Protein AF-A0A6P0XC65-F1 (afdb_monomer_lite)

Foldseek 3Di:
DAAFDDDDDDPLLVVQQVVDDPVDGDFLVNDDPVNQQVLQVVQCVRLVQAALPPRHGHDPVFKHKAFLQACVVCVVCRSPSVRIHIHGHPDDDPPDDDDDRRVCPNPDDPVPDLGSNDNCSVVVDDQDPVGDD

Secondary structure (DSSP, 8-state):
-------PPPHHHHHHHHT--SS----TTT--HHHHHHHHHHHHHHHTSB-TTT--B--TTTEEEEESS-TTT-GGGTT-GGGEEEEE-SS--TTSPP-HHHHHTT---TTT---TTSTTGGGG----TTS--

Sequence (133 aa):
MKYIKKSDEPEDLAKFKASANEDWQPTYNDLRSKEKTNIHQKLLEEQGYICCYCGMEIDKENSHIEHLKPRSIFSEEQLNYNNLLASCQREREKKEPPHCGVKKADWYDEKLMVSPLEPNCGDFFRYTGSGEI

Radius of gyration: 15.6 Å; chains: 1; bounding box: 42×28×42 Å

Structure (mmCIF, N/CA/C/O backbone):
data_AF-A0A6P0XC65-F1
#
_entry.id   AF-A0A6P0XC65-F1
#
loop_
_atom_site.group_PDB
_atom_site.id
_atom_site.type_symbol
_atom_site.label_atom_id
_atom_site.label_alt_id
_atom_site.label_comp_id
_atom_site.label_asym_id
_atom_site.label_entity_id
_atom_site.label_seq_id
_atom_site.pdbx_PDB_ins_code
_atom_site.Cartn_x
_atom_site.Cartn_y
_atom_site.Cartn_z
_atom_site.occupancy
_atom_site.B_iso_or_equiv
_atom_site.auth_seq_id
_atom_site.auth_comp_id
_atom_site.auth_asym_id
_atom_site.auth_atom_id
_atom_site.pdbx_PDB_model_num
ATOM 1 N N . MET A 1 1 ? 4.021 -4.029 -13.960 1.00 89.31 1 MET A N 1
ATOM 2 C CA . MET A 1 1 ? 2.895 -3.852 -13.014 1.00 89.31 1 MET A CA 1
ATOM 3 C C . MET A 1 1 ? 1.838 -4.919 -13.283 1.00 89.31 1 MET A C 1
ATOM 5 O O . MET A 1 1 ? 1.657 -5.265 -14.445 1.00 89.31 1 MET A O 1
ATOM 9 N N . LYS A 1 2 ? 1.167 -5.456 -12.256 1.00 93.25 2 LYS A N 1
ATOM 10 C CA . LYS A 1 2 ? 0.081 -6.444 -12.401 1.00 93.25 2 LYS A CA 1
ATOM 11 C C . LYS A 1 2 ? -1.222 -5.836 -11.888 1.00 93.25 2 LYS A C 1
ATOM 13 O O . LYS A 1 2 ? -1.194 -5.152 -10.871 1.00 93.25 2 LYS A O 1
ATOM 18 N N . TYR A 1 3 ? -2.332 -6.123 -12.565 1.00 97.38 3 TYR A N 1
ATOM 19 C CA . TYR A 1 3 ? -3.653 -5.681 -12.131 1.00 97.38 3 TYR A CA 1
ATOM 20 C C . TYR A 1 3 ? -4.006 -6.260 -10.754 1.00 97.38 3 TYR A C 1
ATOM 22 O O . TYR A 1 3 ? -3.929 -7.475 -10.539 1.00 97.38 3 TYR A O 1
ATOM 30 N N . ILE A 1 4 ? -4.412 -5.379 -9.841 1.00 97.88 4 ILE A N 1
ATOM 31 C CA . ILE A 1 4 ? -4.873 -5.699 -8.495 1.00 97.88 4 ILE A CA 1
ATOM 32 C C . ILE A 1 4 ? -6.391 -5.571 -8.467 1.00 97.88 4 ILE A C 1
ATOM 34 O O . ILE A 1 4 ? -6.958 -4.484 -8.586 1.00 97.88 4 ILE A O 1
ATOM 38 N N . LYS A 1 5 ? -7.057 -6.706 -8.265 1.00 97.25 5 LYS A N 1
ATOM 39 C CA . LYS A 1 5 ? -8.499 -6.748 -8.054 1.00 97.25 5 LYS A CA 1
ATOM 40 C C . LYS A 1 5 ? -8.791 -6.568 -6.565 1.00 97.25 5 LYS A C 1
ATOM 42 O O . LYS A 1 5 ? -8.535 -7.479 -5.783 1.00 97.25 5 LYS A O 1
ATOM 47 N N . LYS A 1 6 ? -9.351 -5.415 -6.196 1.00 97.12 6 LYS A N 1
ATOM 48 C CA . LYS A 1 6 ? -9.759 -5.127 -4.815 1.00 97.12 6 LYS A CA 1
ATOM 49 C C . LYS A 1 6 ? -10.813 -6.123 -4.325 1.00 97.12 6 LYS A C 1
ATOM 51 O O . LYS A 1 6 ? -11.733 -6.496 -5.056 1.00 97.12 6 LYS A O 1
ATOM 56 N N . SER A 1 7 ? -10.648 -6.535 -3.080 1.00 95.19 7 SER A N 1
ATOM 57 C CA . SER A 1 7 ? -11.605 -7.268 -2.265 1.00 95.19 7 SER A CA 1
ATOM 58 C C . SER A 1 7 ? -12.360 -6.309 -1.345 1.00 95.19 7 SER A C 1
ATOM 60 O O . SER A 1 7 ? -12.097 -5.103 -1.331 1.00 95.19 7 SER A O 1
ATOM 62 N N . ASP A 1 8 ? -13.310 -6.845 -0.584 1.00 95.25 8 ASP A N 1
ATOM 63 C CA . ASP A 1 8 ? -14.023 -6.056 0.413 1.00 95.25 8 ASP A CA 1
ATOM 64 C C . ASP A 1 8 ? -13.067 -5.531 1.490 1.00 95.25 8 ASP A C 1
ATOM 66 O O . ASP A 1 8 ? -12.123 -6.205 1.920 1.00 95.25 8 ASP A O 1
ATOM 70 N N . GLU A 1 9 ? -13.343 -4.309 1.939 1.00 94.56 9 GLU A N 1
ATOM 71 C CA . GLU A 1 9 ? -12.591 -3.668 3.008 1.00 94.56 9 GLU A CA 1
ATOM 72 C C . GLU A 1 9 ? -12.619 -4.509 4.302 1.00 94.56 9 GLU A C 1
ATOM 74 O O . GLU A 1 9 ? -13.674 -5.034 4.672 1.00 94.56 9 GLU A O 1
ATOM 79 N N . PRO A 1 10 ? -11.495 -4.611 5.043 1.00 93.81 10 PRO A N 1
ATOM 80 C CA . PRO A 1 10 ? -11.471 -5.260 6.348 1.00 93.81 10 PRO A CA 1
ATOM 81 C C . PRO A 1 10 ? -12.497 -4.678 7.322 1.00 93.81 10 PRO A C 1
ATOM 83 O O . PRO A 1 10 ? -12.570 -3.463 7.514 1.00 93.81 10 PRO A O 1
ATOM 86 N N . GLU A 1 11 ? -13.201 -5.556 8.037 1.00 92.38 11 GLU A N 1
ATOM 87 C CA . GLU A 1 11 ? -14.194 -5.164 9.044 1.00 92.38 11 GLU A CA 1
ATOM 88 C C . GLU A 1 11 ? -13.604 -4.227 10.113 1.00 92.38 11 GLU A C 1
ATOM 90 O O . GLU A 1 11 ? -14.270 -3.297 10.562 1.00 92.38 11 GLU A O 1
ATOM 95 N N . ASP A 1 12 ? -12.335 -4.422 10.483 1.00 90.94 12 ASP A N 1
ATOM 96 C CA . ASP A 1 12 ? -11.626 -3.561 11.436 1.00 90.94 12 ASP A CA 1
ATOM 97 C C . ASP A 1 12 ? -11.515 -2.109 10.945 1.00 90.94 12 ASP A C 1
ATOM 99 O O . ASP A 1 12 ? -11.707 -1.181 11.730 1.00 90.94 12 ASP A O 1
ATOM 103 N N . LEU A 1 13 ? -11.250 -1.896 9.650 1.00 94.50 13 LEU A N 1
ATOM 104 C CA . LEU A 1 13 ? -11.179 -0.554 9.064 1.00 94.50 13 LEU A CA 1
ATOM 105 C C . LEU A 1 13 ? -12.578 0.065 8.951 1.00 94.50 13 LEU A C 1
ATOM 107 O O . LEU A 1 13 ? -12.751 1.246 9.257 1.00 94.50 13 LEU A O 1
ATOM 111 N N . ALA A 1 14 ? -13.589 -0.731 8.598 1.00 94.56 14 ALA A N 1
ATOM 112 C CA . ALA A 1 14 ? -14.977 -0.278 8.569 1.00 94.56 14 ALA A CA 1
ATOM 113 C C . ALA A 1 14 ? -15.464 0.160 9.964 1.00 94.56 14 ALA A C 1
ATOM 115 O O . ALA A 1 14 ? -15.990 1.263 10.119 1.00 94.56 14 ALA A O 1
ATOM 116 N N . LYS A 1 15 ? -15.216 -0.656 11.000 1.00 94.00 15 LYS A N 1
ATOM 117 C CA . LYS A 1 15 ? -15.510 -0.328 12.407 1.00 94.00 15 LYS A CA 1
ATOM 118 C C . LYS A 1 15 ? -14.757 0.912 12.872 1.00 94.00 15 LYS A C 1
ATOM 120 O O . LYS A 1 15 ? -15.335 1.754 13.554 1.00 94.00 15 LYS A O 1
ATOM 125 N N . PHE A 1 16 ? -13.487 1.042 12.490 1.00 93.88 16 PHE A N 1
ATOM 126 C CA . PHE A 1 16 ? -12.684 2.211 12.823 1.00 93.88 16 PHE A CA 1
ATOM 127 C C . PHE A 1 16 ? -13.274 3.491 12.217 1.00 93.88 16 PHE A C 1
ATOM 129 O O . PHE A 1 16 ? -13.482 4.465 12.937 1.00 93.88 16 PHE A O 1
ATOM 136 N N . LYS A 1 17 ? -13.652 3.479 10.933 1.00 94.06 17 LYS A N 1
ATOM 137 C CA . LYS A 1 17 ? -14.330 4.621 10.294 1.00 94.06 17 LYS A CA 1
ATOM 138 C C . LYS A 1 17 ? -15.678 4.940 10.947 1.00 94.06 17 LYS A C 1
ATOM 140 O O . LYS A 1 17 ? -16.000 6.107 11.133 1.00 94.06 17 LYS A O 1
ATOM 145 N N . ALA A 1 18 ? -16.436 3.919 11.346 1.00 94.38 18 ALA A N 1
ATOM 146 C CA . ALA A 1 18 ? -17.734 4.084 12.004 1.00 94.38 18 ALA A CA 1
ATOM 147 C C . ALA A 1 18 ? -17.655 4.663 13.431 1.00 94.38 18 ALA A C 1
ATOM 149 O O . ALA A 1 18 ? -18.682 5.039 13.985 1.00 94.38 18 ALA A O 1
ATOM 150 N N . SER A 1 19 ? -16.462 4.747 14.030 1.00 92.88 19 SER A N 1
ATOM 151 C CA . SER A 1 19 ? -16.267 5.370 15.348 1.00 92.88 19 SER A CA 1
ATOM 152 C C . SER A 1 19 ? -16.213 6.906 15.313 1.00 92.88 19 SER A C 1
ATOM 154 O O . SER A 1 19 ? -16.097 7.545 16.363 1.00 92.88 19 SER A O 1
ATOM 156 N N . ALA A 1 20 ? -16.330 7.495 14.119 1.00 93.12 20 ALA A N 1
ATOM 157 C CA . ALA A 1 20 ? -16.478 8.928 13.923 1.00 93.12 20 ALA A CA 1
ATOM 158 C C . ALA A 1 20 ? -17.697 9.491 14.673 1.00 93.12 20 ALA A C 1
ATOM 160 O O . ALA A 1 20 ? -18.746 8.854 14.769 1.00 93.12 20 ALA A O 1
ATOM 161 N N . ASN A 1 21 ? -17.561 10.711 15.179 1.00 93.56 21 ASN A N 1
ATOM 162 C CA . ASN A 1 21 ? -18.619 11.461 15.853 1.00 93.56 21 ASN A CA 1
ATOM 163 C C . ASN A 1 21 ? -18.449 12.971 15.592 1.00 93.56 21 ASN A C 1
ATOM 165 O O . ASN A 1 21 ? -17.557 13.378 14.848 1.00 93.56 21 ASN A O 1
ATOM 169 N N . GLU A 1 22 ? -19.319 13.805 16.163 1.00 93.00 22 GLU A N 1
ATOM 170 C CA . GLU A 1 22 ? -19.305 15.259 15.927 1.00 93.00 22 GLU A CA 1
ATOM 171 C C . GLU A 1 22 ? -17.987 15.928 16.357 1.00 93.00 22 GLU A C 1
ATOM 173 O O . GLU A 1 22 ? -17.521 16.842 15.678 1.00 93.00 22 GLU A O 1
ATOM 178 N N . ASP A 1 23 ? -17.348 15.431 17.419 1.00 93.38 23 ASP A N 1
ATOM 179 C CA . ASP A 1 23 ? -16.128 16.014 17.991 1.00 93.38 23 ASP A CA 1
ATOM 180 C C . ASP A 1 23 ? -14.836 15.423 17.404 1.00 93.38 23 ASP A C 1
ATOM 182 O O . ASP A 1 23 ? -13.752 15.993 17.560 1.00 93.38 23 ASP A O 1
ATOM 186 N N . TRP A 1 24 ? -14.916 14.263 16.744 1.00 93.94 24 TRP A N 1
ATOM 187 C CA . TRP A 1 24 ? -13.743 13.544 16.258 1.00 93.94 24 TRP A CA 1
ATOM 188 C C . TRP A 1 24 ? -14.004 12.767 14.967 1.00 93.94 24 TRP A C 1
ATOM 190 O O . TRP A 1 24 ? -14.935 11.967 14.859 1.00 93.94 24 TRP A O 1
ATOM 200 N N . GLN A 1 25 ? -13.106 12.965 14.002 1.00 93.31 25 GLN A N 1
ATOM 201 C CA . GLN A 1 25 ? -13.093 12.265 12.724 1.00 93.31 25 GLN A CA 1
ATOM 202 C C . GLN A 1 25 ? -11.814 11.424 12.616 1.00 93.31 25 GLN A C 1
ATOM 204 O O . GLN A 1 25 ? -10.721 11.978 12.761 1.00 93.31 25 GLN A O 1
ATOM 209 N N . PRO A 1 26 ? -11.919 10.107 12.364 1.00 93.69 26 PRO A N 1
ATOM 210 C CA . PRO A 1 26 ? -10.763 9.229 12.307 1.00 93.69 26 PRO A CA 1
ATOM 211 C C . PRO A 1 26 ? -9.890 9.553 11.095 1.00 93.69 26 PRO A C 1
ATOM 213 O O . PRO A 1 26 ? -10.369 9.688 9.969 1.00 93.69 26 PRO A O 1
ATOM 216 N N . THR A 1 27 ? -8.581 9.603 11.313 1.00 95.12 27 THR A N 1
ATOM 217 C CA . THR A 1 27 ? -7.578 9.768 10.260 1.00 95.12 27 THR A CA 1
ATOM 218 C C . THR A 1 27 ? -6.673 8.543 10.173 1.00 95.12 27 THR A C 1
ATOM 220 O O . THR A 1 27 ? -6.616 7.698 11.066 1.00 95.12 27 THR A O 1
ATOM 223 N N . TYR A 1 28 ? -5.882 8.448 9.106 1.00 94.50 28 TYR A N 1
ATOM 224 C CA . TYR A 1 28 ? -4.903 7.367 8.963 1.00 94.50 28 TYR A CA 1
ATOM 225 C C . TYR A 1 28 ? -3.809 7.403 10.052 1.00 94.50 28 TYR A C 1
ATOM 227 O O . TYR A 1 28 ? -3.202 6.378 10.376 1.00 94.50 28 TYR A O 1
ATOM 235 N N . ASN A 1 29 ? -3.546 8.574 10.647 1.00 93.81 29 ASN A N 1
ATOM 236 C CA . ASN A 1 29 ? -2.609 8.684 11.769 1.00 93.81 29 ASN A CA 1
ATOM 237 C C . ASN A 1 29 ? -3.177 8.095 13.066 1.00 93.81 29 ASN A C 1
ATOM 239 O O . ASN A 1 29 ? -2.391 7.629 13.886 1.00 93.81 29 ASN A O 1
ATOM 243 N N . ASP A 1 30 ? -4.501 8.052 13.207 1.00 94.38 30 ASP A N 1
ATOM 244 C CA . ASP A 1 30 ? -5.185 7.541 14.397 1.00 94.38 30 ASP A CA 1
ATOM 245 C C . ASP A 1 30 ? -5.283 6.004 14.421 1.00 94.38 30 ASP A C 1
ATOM 247 O O . ASP A 1 30 ? -5.543 5.408 15.469 1.00 94.38 30 ASP A O 1
ATOM 251 N N . LEU A 1 31 ? -5.043 5.339 13.282 1.00 92.81 31 LEU A N 1
ATOM 252 C CA . LEU A 1 31 ? -4.946 3.880 13.211 1.00 92.81 31 LEU A CA 1
ATOM 253 C C . LEU A 1 31 ? -3.797 3.387 14.103 1.00 92.81 31 LEU A C 1
ATOM 255 O O . LEU A 1 31 ? -2.633 3.767 13.912 1.00 92.81 31 LEU A O 1
ATOM 259 N N . ARG A 1 32 ? -4.102 2.487 15.043 1.00 89.94 32 ARG A N 1
ATOM 260 C CA . ARG A 1 32 ? -3.092 1.907 15.935 1.00 89.94 32 ARG A CA 1
ATOM 261 C C . ARG A 1 32 ? -2.336 0.791 15.214 1.00 89.94 32 ARG A C 1
ATOM 263 O O . ARG A 1 32 ? -2.663 0.368 14.101 1.00 89.94 32 ARG A O 1
ATOM 270 N N . SER A 1 33 ? -1.275 0.302 15.855 1.00 88.19 33 SER A N 1
ATOM 271 C CA . SER A 1 33 ? -0.381 -0.702 15.266 1.00 88.19 33 SER A CA 1
ATOM 272 C C . SER A 1 33 ? -1.106 -1.987 14.855 1.00 88.19 33 SER A C 1
ATOM 274 O O . SER A 1 33 ? -0.695 -2.630 13.889 1.00 88.19 33 SER A O 1
ATOM 276 N N . LYS A 1 34 ? -2.184 -2.359 15.560 1.00 90.44 34 LYS A N 1
ATOM 277 C CA . LYS A 1 34 ? -2.967 -3.562 15.260 1.00 90.44 34 LYS A CA 1
ATOM 278 C C . LYS A 1 34 ? -3.794 -3.387 13.986 1.00 90.44 34 LYS A C 1
ATOM 280 O O . LYS A 1 34 ? -3.696 -4.224 13.097 1.00 90.44 34 LYS A O 1
ATOM 285 N N . GLU A 1 35 ? -4.539 -2.293 13.864 1.00 91.38 35 GLU A N 1
ATOM 286 C CA . GLU A 1 35 ? -5.362 -1.994 12.691 1.00 91.38 35 GLU A CA 1
ATOM 287 C C . GLU A 1 35 ? -4.479 -1.852 11.447 1.00 91.38 35 GLU A C 1
ATOM 289 O O . GLU A 1 35 ? -4.744 -2.492 10.433 1.00 91.38 35 GLU A O 1
ATOM 294 N N . LYS A 1 36 ? -3.358 -1.116 11.546 1.00 93.69 36 LYS A N 1
ATOM 295 C CA . LYS A 1 36 ? -2.382 -1.012 10.445 1.00 93.69 36 LYS A CA 1
ATOM 296 C C . LYS A 1 36 ? -1.818 -2.371 10.045 1.00 93.69 36 LYS A C 1
ATOM 298 O O . LYS A 1 36 ? -1.689 -2.649 8.859 1.00 93.69 36 LYS A O 1
ATOM 303 N N . THR A 1 37 ? -1.506 -3.227 11.018 1.00 94.38 37 THR A N 1
ATOM 304 C CA . THR A 1 37 ? -1.017 -4.587 10.750 1.00 94.38 37 THR A CA 1
ATOM 305 C C . THR A 1 37 ? -2.054 -5.422 10.003 1.00 94.38 37 THR A C 1
ATOM 307 O O . THR A 1 37 ? -1.700 -6.084 9.032 1.00 94.38 37 THR A O 1
ATOM 310 N N . ASN A 1 38 ? -3.319 -5.373 10.422 1.00 95.25 38 ASN A N 1
ATOM 311 C CA . ASN A 1 38 ? -4.397 -6.144 9.803 1.00 95.25 38 ASN A CA 1
ATOM 312 C C . ASN A 1 38 ? -4.699 -5.656 8.381 1.00 95.25 38 ASN A C 1
ATOM 314 O O . ASN A 1 38 ? -4.824 -6.468 7.466 1.00 95.25 38 ASN A O 1
ATOM 318 N N . ILE A 1 39 ? -4.747 -4.334 8.176 1.00 97.19 39 ILE A N 1
ATOM 319 C CA . ILE A 1 39 ? -4.908 -3.732 6.846 1.00 97.19 39 ILE A CA 1
ATOM 320 C C . ILE A 1 39 ? -3.750 -4.157 5.941 1.00 97.19 39 ILE A C 1
ATOM 322 O O . ILE A 1 39 ? -3.984 -4.620 4.828 1.00 97.19 39 ILE A O 1
ATOM 326 N N . HIS A 1 40 ? -2.510 -4.056 6.427 1.00 97.81 40 HIS A N 1
ATOM 327 C CA . HIS A 1 40 ? -1.335 -4.428 5.647 1.00 97.81 40 HIS A CA 1
ATOM 328 C C . HIS A 1 40 ? -1.347 -5.911 5.257 1.00 97.81 40 HIS A C 1
ATOM 330 O O . HIS A 1 40 ? -1.139 -6.238 4.093 1.00 97.81 40 HIS A O 1
ATOM 336 N N . GLN A 1 41 ? -1.670 -6.798 6.203 1.00 97.81 41 GLN A N 1
ATOM 337 C CA . GLN A 1 41 ? -1.791 -8.233 5.948 1.00 97.81 41 GLN A CA 1
ATOM 338 C C . GLN A 1 41 ? -2.843 -8.535 4.872 1.00 97.81 41 GLN A C 1
ATOM 340 O O . GLN A 1 41 ? -2.575 -9.300 3.948 1.00 97.81 41 GLN A O 1
ATOM 345 N N . LYS A 1 42 ? -4.009 -7.880 4.936 1.00 97.94 42 LYS A N 1
ATOM 346 C CA . LYS A 1 42 ? -5.050 -8.044 3.917 1.00 97.94 42 LYS A CA 1
ATOM 347 C C . LYS A 1 42 ? -4.577 -7.595 2.533 1.00 97.94 42 LYS A C 1
ATOM 349 O O . LYS A 1 42 ? -4.862 -8.271 1.551 1.00 97.94 42 LYS A O 1
ATOM 354 N N . LEU A 1 43 ? -3.869 -6.467 2.447 1.00 98.44 43 LEU A N 1
ATOM 355 C CA . LEU A 1 43 ? -3.331 -5.959 1.180 1.00 98.44 43 LEU A CA 1
ATOM 356 C C . LEU A 1 43 ? -2.294 -6.917 0.579 1.00 98.44 43 LEU A C 1
ATOM 358 O O . LEU A 1 43 ? -2.297 -7.130 -0.629 1.00 98.44 43 LEU A O 1
ATOM 362 N N . LEU A 1 44 ? -1.449 -7.536 1.409 1.00 98.44 44 LEU A N 1
ATOM 363 C CA . LEU A 1 44 ? -0.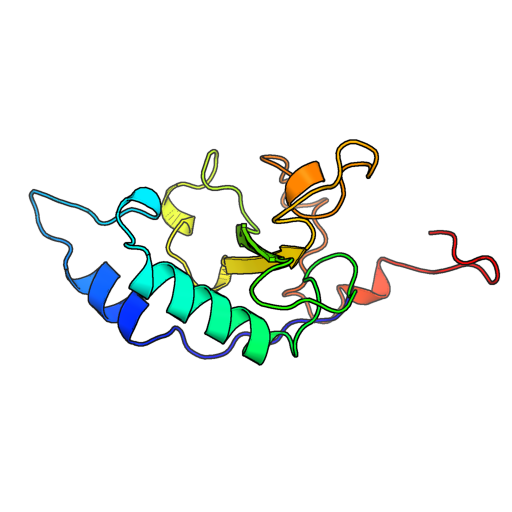497 -8.554 0.959 1.00 98.44 44 LEU A CA 1
ATOM 364 C C . LEU A 1 44 ? -1.211 -9.773 0.366 1.00 98.44 44 LEU A C 1
ATOM 366 O O . LEU A 1 44 ? -0.887 -10.185 -0.745 1.00 98.44 44 LEU A O 1
ATOM 370 N N . GLU A 1 45 ? -2.214 -10.310 1.062 1.00 98.06 45 GLU A N 1
ATOM 371 C CA . GLU A 1 45 ? -3.020 -11.439 0.576 1.00 98.06 45 GLU A CA 1
ATOM 372 C C . GLU A 1 45 ? -3.760 -11.100 -0.723 1.00 98.06 45 GLU A C 1
ATOM 374 O O . GLU A 1 45 ? -3.735 -11.879 -1.674 1.00 98.06 45 GLU A O 1
ATOM 379 N N . GLU A 1 46 ? -4.379 -9.920 -0.782 1.00 97.81 46 GLU A N 1
ATOM 380 C CA . GLU A 1 46 ? -5.107 -9.425 -1.953 1.00 97.81 46 GLU A CA 1
ATOM 381 C C . GLU A 1 46 ? -4.200 -9.274 -3.180 1.00 97.81 46 GLU A C 1
ATOM 383 O O . GLU A 1 46 ? -4.580 -9.639 -4.293 1.00 97.81 46 GLU A O 1
ATOM 388 N N . GLN A 1 47 ? -2.981 -8.771 -2.982 1.00 98.19 47 GLN A N 1
ATOM 389 C CA . GLN A 1 47 ? -2.005 -8.603 -4.055 1.00 98.19 47 GLN A CA 1
ATOM 390 C C . GLN A 1 47 ? -1.302 -9.913 -4.428 1.00 98.19 47 GLN A C 1
ATOM 392 O O . GLN A 1 47 ? -0.660 -9.975 -5.475 1.00 98.19 47 GLN A O 1
ATOM 397 N N . GLY A 1 48 ? -1.425 -10.962 -3.612 1.00 98.00 48 GLY A N 1
ATOM 398 C CA . GLY A 1 48 ? -0.659 -12.195 -3.774 1.00 98.00 48 GLY A CA 1
ATOM 399 C C . GLY A 1 48 ? 0.826 -12.000 -3.467 1.00 98.00 48 GLY A C 1
ATOM 400 O O . GLY A 1 48 ? 1.663 -12.557 -4.170 1.00 98.00 48 GLY A O 1
ATOM 401 N N . TYR A 1 49 ? 1.135 -11.200 -2.441 1.00 98.31 49 TYR A N 1
ATOM 402 C CA . TYR A 1 49 ? 2.486 -10.962 -1.923 1.00 98.31 49 TYR A CA 1
ATOM 403 C C . TYR A 1 49 ? 3.451 -10.345 -2.941 1.00 98.31 49 TYR A C 1
ATOM 405 O O . TYR A 1 49 ? 4.640 -10.646 -2.950 1.00 98.31 49 TYR A O 1
ATOM 413 N N . ILE A 1 50 ? 2.951 -9.450 -3.797 1.00 98.06 50 ILE A N 1
ATOM 414 C CA . ILE A 1 50 ? 3.783 -8.672 -4.722 1.00 98.06 50 ILE A CA 1
ATOM 415 C C . ILE A 1 50 ? 3.564 -7.168 -4.561 1.00 98.06 50 ILE A C 1
ATOM 417 O O . ILE A 1 50 ? 2.458 -6.719 -4.265 1.00 98.06 50 ILE A O 1
ATOM 421 N N . CYS A 1 51 ? 4.618 -6.380 -4.776 1.00 98.12 51 CYS A N 1
ATOM 422 C CA . CYS A 1 51 ? 4.575 -4.920 -4.751 1.00 98.12 51 CYS A CA 1
ATOM 423 C C . CYS A 1 51 ? 3.645 -4.379 -5.840 1.00 98.12 51 CYS A C 1
ATOM 425 O O . CYS A 1 51 ? 3.754 -4.768 -7.006 1.00 98.12 51 CYS A O 1
ATOM 427 N N . CYS A 1 52 ? 2.787 -3.422 -5.478 1.00 98.00 52 CYS A N 1
ATOM 428 C CA . CYS A 1 52 ? 1.780 -2.876 -6.382 1.00 98.00 52 CYS A CA 1
ATOM 429 C C . CYS A 1 52 ? 2.357 -2.209 -7.638 1.00 98.00 52 CYS A C 1
ATOM 431 O O . CYS A 1 52 ? 1.706 -2.215 -8.678 1.00 98.00 52 CYS A O 1
ATOM 433 N N . TYR A 1 53 ? 3.585 -1.686 -7.582 1.00 96.56 53 TYR A N 1
ATOM 434 C CA . TYR A 1 53 ? 4.206 -1.007 -8.718 1.00 96.56 53 TYR A CA 1
ATOM 435 C C . TYR A 1 53 ? 5.150 -1.920 -9.512 1.00 96.56 53 TYR A C 1
ATOM 437 O O . TYR A 1 53 ? 4.911 -2.190 -10.694 1.00 96.56 53 TYR A O 1
ATOM 445 N N . CYS A 1 54 ? 6.218 -2.422 -8.880 1.00 94.38 54 CYS A N 1
ATOM 446 C CA . CYS A 1 54 ? 7.242 -3.207 -9.579 1.00 94.38 54 CYS A CA 1
ATOM 447 C C . CYS A 1 54 ? 6.913 -4.701 -9.708 1.00 94.38 54 CYS A C 1
ATOM 449 O O . CYS A 1 54 ? 7.512 -5.367 -10.545 1.00 94.38 54 CYS A O 1
ATOM 451 N N . GLY A 1 55 ? 5.973 -5.233 -8.921 1.00 94.50 55 GLY A N 1
ATOM 452 C CA . GLY A 1 55 ? 5.606 -6.651 -8.953 1.00 94.50 55 GLY A CA 1
ATOM 453 C C . GLY A 1 55 ? 6.615 -7.608 -8.310 1.00 94.50 55 GLY A C 1
ATOM 454 O O . GLY A 1 55 ? 6.442 -8.814 -8.443 1.00 94.50 55 GLY A O 1
ATOM 455 N N . MET A 1 56 ? 7.650 -7.108 -7.624 1.00 94.19 56 MET A N 1
ATOM 456 C CA . MET A 1 56 ? 8.558 -7.961 -6.845 1.00 94.19 56 MET A CA 1
ATOM 457 C C . MET A 1 56 ? 7.840 -8.588 -5.647 1.00 94.19 56 MET A C 1
ATOM 459 O O . MET A 1 56 ? 6.903 -7.984 -5.125 1.00 94.19 56 MET A O 1
ATOM 463 N N . GLU A 1 57 ? 8.314 -9.745 -5.190 1.00 97.44 57 GLU A N 1
ATOM 464 C CA . GLU A 1 57 ? 7.806 -10.396 -3.979 1.00 97.44 57 GLU A CA 1
ATOM 465 C C . GLU A 1 57 ? 8.001 -9.506 -2.744 1.00 97.44 57 GLU A C 1
ATOM 467 O O . GLU A 1 57 ? 9.045 -8.867 -2.578 1.00 97.44 57 GLU A O 1
ATOM 472 N N . ILE A 1 58 ? 6.978 -9.448 -1.895 1.00 97.94 58 ILE A N 1
ATOM 473 C CA . ILE A 1 58 ? 6.973 -8.687 -0.651 1.00 97.94 58 ILE A CA 1
ATOM 474 C C . ILE A 1 58 ? 6.292 -9.449 0.481 1.00 97.94 58 ILE A C 1
ATOM 476 O O . ILE A 1 58 ? 5.384 -10.250 0.274 1.00 97.94 58 ILE A O 1
ATOM 480 N N . ASP A 1 59 ? 6.683 -9.113 1.700 1.00 97.81 59 ASP A N 1
ATOM 481 C CA . ASP A 1 59 ? 6.081 -9.580 2.937 1.00 97.81 59 ASP A CA 1
ATOM 482 C C . ASP A 1 59 ? 5.889 -8.413 3.913 1.00 97.81 59 ASP A C 1
ATOM 484 O O . ASP A 1 59 ? 6.145 -7.247 3.604 1.00 97.81 59 ASP A O 1
ATOM 488 N N . LYS A 1 60 ? 5.429 -8.717 5.124 1.00 96.12 60 LYS A N 1
ATOM 489 C CA . LYS A 1 60 ? 5.152 -7.714 6.153 1.00 96.12 60 LYS A CA 1
ATOM 490 C C . LYS A 1 60 ? 6.385 -6.899 6.576 1.00 96.12 60 LYS A C 1
ATOM 492 O O . LYS A 1 60 ? 6.220 -5.753 7.012 1.00 96.12 60 LYS A O 1
ATOM 497 N N . GLU A 1 61 ? 7.581 -7.466 6.469 1.00 94.75 61 GLU A N 1
ATOM 498 C CA . GLU A 1 61 ? 8.826 -6.867 6.946 1.00 94.75 61 GLU A CA 1
ATOM 499 C C . GLU A 1 61 ? 9.418 -5.923 5.894 1.00 94.75 61 GLU A C 1
ATOM 501 O O . GLU A 1 61 ? 9.868 -4.828 6.228 1.00 94.75 61 GLU A O 1
ATOM 506 N N . ASN A 1 62 ? 9.338 -6.280 4.609 1.00 95.06 62 ASN A N 1
ATOM 507 C CA . ASN A 1 62 ? 9.949 -5.494 3.532 1.00 95.06 62 ASN A CA 1
ATOM 508 C C . ASN A 1 62 ? 8.998 -4.503 2.822 1.00 95.06 62 ASN A C 1
ATOM 510 O O . ASN A 1 62 ? 9.445 -3.723 1.969 1.00 95.06 62 ASN A O 1
ATOM 514 N N . SER A 1 63 ? 7.709 -4.472 3.180 1.00 97.38 63 SER A N 1
ATOM 515 C CA . SER A 1 63 ? 6.698 -3.626 2.527 1.00 97.38 63 SER A CA 1
ATOM 516 C C . SER A 1 63 ? 5.877 -2.753 3.468 1.00 97.38 63 SER A C 1
ATOM 518 O O . SER A 1 63 ? 5.853 -2.944 4.681 1.00 97.38 63 SER A O 1
ATOM 520 N N . HIS A 1 64 ? 5.254 -1.723 2.908 1.00 97.12 64 HIS A N 1
ATOM 521 C CA . HIS A 1 64 ? 4.451 -0.740 3.616 1.00 97.12 64 HIS A CA 1
ATOM 522 C C . HIS A 1 64 ? 3.125 -0.495 2.895 1.00 97.12 64 HIS A C 1
ATOM 524 O O . HIS A 1 64 ? 2.989 -0.754 1.699 1.00 97.12 64 HIS A O 1
ATOM 530 N N . ILE A 1 65 ? 2.159 0.057 3.634 1.00 97.81 65 ILE A N 1
ATOM 531 C CA . ILE A 1 65 ? 0.906 0.545 3.057 1.00 97.81 65 ILE A CA 1
ATOM 532 C C . ILE A 1 65 ? 1.205 1.813 2.256 1.00 97.81 65 ILE A C 1
ATOM 534 O O . ILE A 1 65 ? 1.672 2.808 2.810 1.00 97.81 65 ILE A O 1
ATOM 538 N N . GLU A 1 66 ? 0.911 1.753 0.969 1.00 97.94 66 GLU A N 1
ATOM 539 C CA . GLU A 1 66 ? 1.009 2.831 -0.003 1.00 97.94 66 GLU A CA 1
ATOM 540 C C . GLU A 1 66 ? -0.377 3.421 -0.265 1.00 97.94 66 GLU A C 1
ATOM 542 O O . GLU A 1 66 ? -1.357 2.691 -0.442 1.00 97.94 66 GLU A O 1
ATOM 547 N N . HIS A 1 67 ? -0.440 4.748 -0.349 1.00 98.12 67 HIS A N 1
ATOM 548 C CA . HIS A 1 67 ? -1.616 5.469 -0.824 1.00 98.12 67 HIS A CA 1
ATOM 549 C C . HIS A 1 67 ? -1.457 5.769 -2.315 1.00 98.12 67 HIS A C 1
ATOM 551 O O . HIS A 1 67 ? -0.549 6.509 -2.702 1.00 98.12 67 HIS A O 1
ATOM 557 N N . LEU A 1 68 ? -2.349 5.238 -3.158 1.00 97.81 68 LEU A N 1
ATOM 558 C CA . LEU A 1 68 ? -2.322 5.508 -4.600 1.00 97.81 68 LEU A CA 1
ATOM 559 C C . LEU A 1 68 ? -2.436 7.019 -4.856 1.00 97.81 68 LEU A C 1
ATOM 561 O O . LEU A 1 68 ? -1.512 7.627 -5.400 1.00 97.81 68 LEU A O 1
ATOM 565 N N . LYS A 1 69 ? -3.518 7.629 -4.368 1.00 98.00 69 LYS A N 1
ATOM 566 C CA . LYS A 1 69 ? -3.678 9.075 -4.214 1.00 98.00 69 LYS A CA 1
ATOM 567 C C . LYS A 1 69 ? -3.068 9.508 -2.878 1.00 98.00 69 LYS A C 1
ATOM 569 O O . LYS A 1 69 ? -3.545 9.059 -1.832 1.00 98.00 69 LYS A O 1
ATOM 574 N N . PRO A 1 70 ? -2.035 10.363 -2.878 1.00 97.06 70 PRO A N 1
ATOM 575 C CA . PRO A 1 70 ? -1.286 10.712 -1.680 1.00 97.06 70 PRO A CA 1
ATOM 576 C C . PRO A 1 70 ? -2.146 11.509 -0.700 1.00 97.06 70 PRO A C 1
ATOM 578 O O . PRO A 1 70 ? -2.839 12.456 -1.071 1.00 97.06 70 PRO A O 1
ATOM 581 N N . ARG A 1 71 ? -2.048 11.160 0.583 1.00 94.75 71 ARG A N 1
ATOM 582 C CA . ARG A 1 71 ? -2.822 11.780 1.670 1.00 94.75 71 ARG A CA 1
ATOM 583 C C . ARG A 1 71 ? -2.557 13.279 1.849 1.00 94.75 71 ARG A C 1
ATOM 585 O O . ARG A 1 71 ? -3.421 13.986 2.355 1.00 94.75 71 ARG A O 1
ATOM 592 N N . SER A 1 72 ? -1.364 13.747 1.488 1.00 94.31 72 SER A N 1
ATOM 593 C CA . SER A 1 72 ? -0.981 15.164 1.552 1.00 94.31 72 SER A CA 1
ATOM 594 C C . SE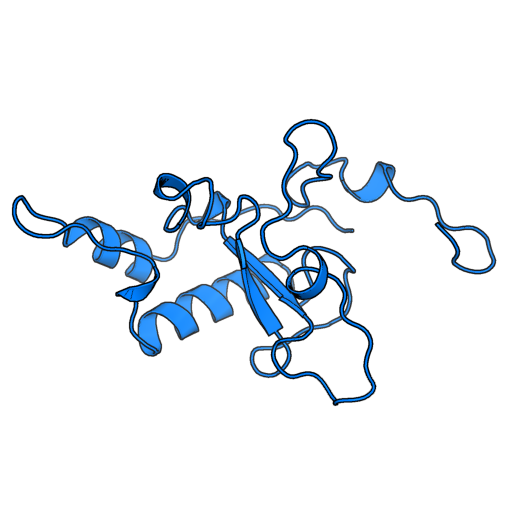R A 1 72 ? -1.830 16.049 0.632 1.00 94.31 72 SER A C 1
ATOM 596 O O . SER A 1 72 ? -2.007 17.228 0.927 1.00 94.31 72 SER A O 1
ATOM 598 N N . ILE A 1 73 ? -2.374 15.472 -0.446 1.00 95.62 73 ILE A N 1
ATOM 599 C CA . ILE A 1 73 ? -3.195 16.157 -1.452 1.00 95.62 73 ILE A CA 1
ATOM 600 C C . ILE A 1 73 ? -4.668 15.731 -1.332 1.00 95.62 73 ILE A C 1
ATOM 602 O O . ILE A 1 73 ? -5.553 16.578 -1.384 1.00 95.62 73 ILE A O 1
ATOM 606 N N . PHE A 1 74 ? -4.926 14.437 -1.119 1.00 96.38 74 PHE A N 1
ATOM 607 C CA . PHE A 1 74 ? -6.262 13.830 -1.070 1.00 96.38 74 PHE A CA 1
ATOM 608 C C . PHE A 1 74 ? -6.548 13.285 0.331 1.00 96.38 74 PHE A C 1
ATOM 610 O O . PHE A 1 74 ? -6.507 12.079 0.595 1.00 96.38 74 PHE A O 1
ATOM 617 N N . SER A 1 75 ? -6.776 14.195 1.275 1.00 94.88 75 SER A N 1
ATOM 618 C CA . SER A 1 75 ? -6.969 13.843 2.686 1.00 94.88 75 SER A CA 1
ATOM 619 C C . SER A 1 75 ? -8.211 12.974 2.931 1.00 94.88 75 SER A C 1
ATOM 621 O O . SER A 1 75 ? -8.219 12.147 3.838 1.00 94.88 75 SER A O 1
ATOM 623 N N . GLU A 1 76 ? -9.239 13.100 2.102 1.00 95.44 76 GLU A N 1
ATOM 624 C CA . GLU A 1 76 ? -10.475 12.322 2.128 1.00 95.44 76 GLU A CA 1
ATOM 625 C C . GLU A 1 76 ? -10.270 10.857 1.706 1.00 95.44 76 GLU A C 1
ATOM 627 O O . GLU A 1 76 ? -10.998 9.970 2.145 1.00 95.44 76 GLU A O 1
ATOM 632 N N . GLU A 1 77 ? -9.220 10.575 0.932 1.00 96.94 77 GLU A N 1
ATOM 633 C CA . GLU A 1 77 ? -8.890 9.235 0.428 1.00 96.94 77 GLU A CA 1
ATOM 634 C C . GLU A 1 77 ? -8.004 8.439 1.402 1.00 96.94 77 GLU A C 1
ATOM 636 O O . GLU A 1 77 ? -7.640 7.288 1.147 1.00 96.94 77 GLU A O 1
ATOM 641 N N . GLN A 1 78 ? -7.625 9.035 2.535 1.00 96.25 78 GLN A N 1
ATOM 642 C CA . GLN A 1 78 ? -6.608 8.477 3.429 1.00 96.25 78 GLN A CA 1
ATOM 643 C C . GLN A 1 78 ? -7.021 7.171 4.129 1.00 96.25 78 GLN A C 1
ATOM 645 O O . GLN A 1 78 ? -6.151 6.384 4.508 1.00 96.25 78 GLN A O 1
ATOM 650 N N . LEU A 1 79 ? -8.328 6.956 4.315 1.00 96.81 79 LEU A N 1
ATOM 651 C CA . LEU A 1 79 ? -8.921 5.737 4.882 1.00 96.81 79 LEU A CA 1
ATOM 652 C C . LEU A 1 79 ? -9.752 4.957 3.849 1.00 96.81 79 LEU A C 1
ATOM 654 O O . LEU A 1 79 ? -10.419 3.988 4.210 1.00 96.81 79 LEU A O 1
ATOM 658 N N . ASN A 1 80 ? -9.744 5.365 2.577 1.00 97.50 80 ASN A N 1
ATOM 659 C CA . ASN A 1 80 ? -10.424 4.621 1.525 1.00 97.50 80 ASN A CA 1
ATOM 660 C C . ASN A 1 80 ? -9.608 3.367 1.196 1.00 97.50 80 ASN A C 1
ATOM 662 O O . ASN A 1 80 ? -8.528 3.473 0.625 1.00 97.50 80 ASN A O 1
ATOM 666 N N . TYR A 1 81 ? -10.118 2.176 1.511 1.00 97.88 81 TYR A N 1
ATOM 667 C CA . TYR A 1 81 ? -9.406 0.925 1.240 1.00 97.88 81 TYR A CA 1
ATOM 668 C C . TYR A 1 81 ? -9.071 0.704 -0.241 1.00 97.88 81 TYR A C 1
ATOM 670 O O . TYR A 1 81 ? -8.035 0.117 -0.554 1.00 97.88 81 TYR A O 1
ATOM 678 N N . ASN A 1 82 ? -9.889 1.225 -1.159 1.00 97.19 82 ASN A N 1
ATOM 679 C CA . ASN A 1 82 ? -9.595 1.184 -2.593 1.00 97.19 82 ASN A CA 1
ATOM 680 C C . ASN A 1 82 ? -8.441 2.112 -2.991 1.00 97.19 82 ASN A C 1
ATO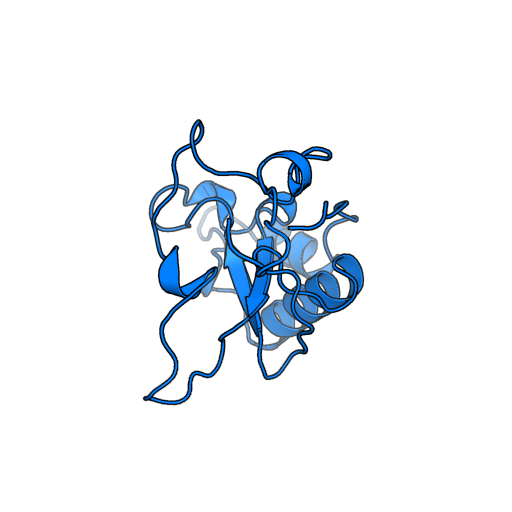M 682 O O . ASN A 1 82 ? -7.910 1.970 -4.082 1.00 97.19 82 ASN A O 1
ATOM 686 N N . ASN A 1 83 ? -8.025 3.025 -2.115 1.00 98.12 83 ASN A N 1
ATOM 687 C CA . ASN A 1 83 ? -6.846 3.864 -2.287 1.00 98.12 83 ASN A CA 1
ATOM 688 C C . ASN A 1 83 ? -5.589 3.281 -1.605 1.00 98.12 83 ASN A C 1
ATOM 690 O O . ASN A 1 83 ? -4.502 3.841 -1.748 1.00 98.12 83 ASN A O 1
ATOM 694 N N . LEU A 1 84 ? -5.720 2.174 -0.861 1.00 98.31 84 LEU A N 1
ATOM 695 C CA . LEU A 1 84 ? -4.620 1.530 -0.139 1.00 98.31 84 LEU A CA 1
ATOM 696 C C . LEU A 1 84 ? -4.089 0.308 -0.894 1.00 98.31 84 LEU A C 1
ATOM 698 O O . LEU A 1 84 ? -4.857 -0.529 -1.382 1.00 98.31 84 LEU A O 1
ATOM 702 N N . LEU A 1 85 ? -2.762 0.202 -0.933 1.00 98.50 85 LEU A N 1
ATOM 703 C CA . LEU A 1 85 ? -1.980 -0.835 -1.607 1.00 98.50 85 LEU A CA 1
ATOM 704 C C . LEU A 1 85 ? -0.777 -1.236 -0.738 1.00 98.50 85 LEU A C 1
ATOM 706 O O . LEU A 1 85 ? -0.448 -0.540 0.217 1.00 98.50 85 LEU A O 1
ATOM 710 N N . ALA A 1 86 ? -0.090 -2.327 -1.067 1.00 98.44 86 ALA A N 1
ATOM 711 C CA . ALA A 1 86 ? 1.202 -2.685 -0.480 1.00 98.44 86 ALA A CA 1
ATOM 712 C C . ALA A 1 86 ? 2.348 -2.420 -1.474 1.00 98.44 86 ALA A C 1
ATOM 714 O O . ALA A 1 86 ? 2.335 -2.921 -2.604 1.00 98.44 86 ALA A O 1
ATOM 715 N N . SER A 1 87 ? 3.348 -1.644 -1.046 1.00 98.31 87 SER A N 1
ATOM 716 C CA . SER A 1 87 ? 4.557 -1.311 -1.811 1.00 98.31 87 SER A CA 1
ATOM 717 C C . SER A 1 87 ? 5.814 -1.762 -1.064 1.00 98.31 87 SER A C 1
ATOM 719 O O . SER A 1 87 ? 5.886 -1.692 0.157 1.00 98.31 87 SER A O 1
ATOM 721 N N . CYS A 1 88 ? 6.837 -2.191 -1.800 1.00 97.00 88 CYS A N 1
ATOM 722 C CA . CYS A 1 88 ? 8.154 -2.563 -1.268 1.00 97.00 88 CYS A CA 1
ATOM 723 C C . CYS A 1 88 ? 8.925 -1.370 -0.667 1.00 97.00 88 CYS A C 1
ATOM 725 O O . CYS A 1 88 ? 8.491 -0.225 -0.786 1.00 97.00 88 CYS A O 1
ATOM 727 N N . GLN A 1 89 ? 10.120 -1.636 -0.127 1.00 92.94 89 GLN A N 1
ATOM 728 C CA . GLN A 1 89 ? 11.059 -0.660 0.448 1.00 92.94 89 GLN A CA 1
ATOM 729 C C . GLN A 1 89 ? 10.588 -0.019 1.764 1.00 92.94 89 GLN A C 1
ATOM 731 O O . GLN A 1 89 ? 10.811 1.171 1.995 1.00 92.94 89 GLN A O 1
ATOM 736 N N . ARG A 1 90 ? 9.943 -0.796 2.650 1.00 89.88 90 ARG A N 1
ATOM 737 C CA . ARG A 1 90 ? 9.677 -0.341 4.032 1.00 89.88 90 ARG A CA 1
ATOM 738 C C . ARG A 1 90 ? 10.974 -0.037 4.770 1.00 89.88 90 ARG A C 1
ATOM 740 O O . ARG A 1 90 ? 11.137 1.048 5.322 1.00 89.88 90 ARG A O 1
ATOM 747 N N . GLU A 1 91 ? 11.872 -1.011 4.774 1.00 82.06 91 GLU A N 1
ATOM 748 C CA . GLU A 1 91 ? 13.242 -0.854 5.231 1.00 82.06 91 GLU A CA 1
ATOM 749 C C . GLU A 1 91 ? 14.128 -0.778 3.994 1.00 82.06 91 GLU A C 1
ATOM 751 O O . GLU A 1 91 ? 13.971 -1.558 3.057 1.00 82.06 91 GLU A O 1
ATOM 756 N N . ARG A 1 92 ? 15.017 0.213 3.962 1.00 76.19 92 ARG A N 1
ATOM 757 C CA . ARG A 1 92 ? 15.954 0.415 2.860 1.00 76.19 92 ARG A CA 1
ATOM 758 C C . ARG A 1 92 ? 17.361 0.323 3.395 1.00 76.19 92 ARG A C 1
ATOM 760 O O . ARG A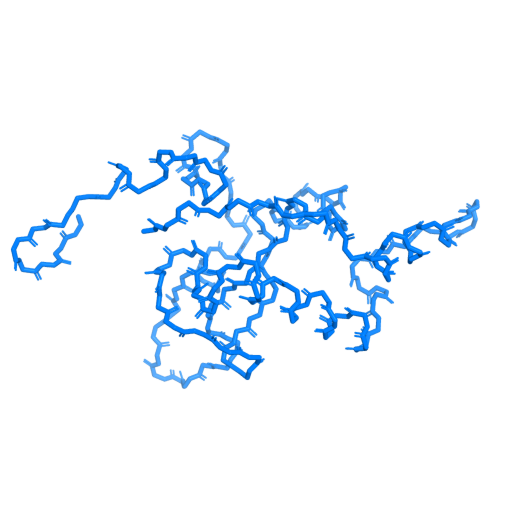 1 92 ? 17.716 1.026 4.346 1.00 76.19 92 ARG A O 1
ATOM 767 N N . GLU A 1 93 ? 18.192 -0.468 2.734 1.00 75.94 93 GLU A N 1
ATOM 768 C CA . GLU A 1 93 ? 19.625 -0.333 2.934 1.00 75.94 93 GLU A CA 1
ATOM 769 C C . GLU A 1 93 ? 20.072 1.050 2.447 1.00 75.94 93 GLU A C 1
ATOM 771 O O . GLU A 1 93 ? 19.599 1.557 1.429 1.00 75.94 93 GLU A O 1
ATOM 776 N N . LYS A 1 94 ? 21.033 1.676 3.139 1.00 72.06 94 LYS A N 1
ATOM 777 C CA . LYS A 1 94 ? 21.502 3.039 2.805 1.00 72.06 94 LYS A CA 1
ATOM 778 C C . LYS A 1 94 ? 21.958 3.207 1.348 1.00 72.06 94 LYS A C 1
ATOM 780 O O . LYS A 1 94 ? 21.991 4.331 0.859 1.00 72.06 94 LYS A O 1
ATOM 785 N N . LYS A 1 95 ? 22.362 2.119 0.687 1.00 78.81 95 LYS A N 1
ATOM 786 C CA . LYS A 1 95 ? 22.868 2.122 -0.693 1.00 78.81 95 LYS A CA 1
ATOM 787 C C . LYS A 1 95 ? 21.793 1.833 -1.740 1.00 78.81 95 LYS A C 1
ATOM 789 O O . LYS A 1 95 ? 22.051 2.036 -2.922 1.00 78.81 95 LYS A O 1
ATOM 794 N N . GLU A 1 96 ? 20.618 1.365 -1.336 1.00 83.75 96 GLU A N 1
ATOM 795 C CA . GLU A 1 96 ? 19.557 1.008 -2.267 1.00 83.75 96 GLU A CA 1
ATOM 796 C C . GLU A 1 96 ? 18.846 2.278 -2.767 1.00 83.75 96 GLU A C 1
ATOM 798 O O . GLU A 1 96 ? 18.366 3.074 -1.946 1.00 83.75 96 GLU A O 1
ATOM 803 N N . PRO A 1 97 ? 18.771 2.529 -4.087 1.00 89.56 97 PRO A N 1
ATOM 804 C CA . PRO A 1 97 ? 18.082 3.702 -4.613 1.00 89.56 97 PRO A CA 1
ATOM 805 C C . PRO A 1 97 ? 16.573 3.630 -4.319 1.00 89.56 97 PRO A C 1
ATOM 807 O O . PRO A 1 97 ? 15.992 2.544 -4.337 1.00 89.56 97 PRO A O 1
ATOM 810 N N . PRO A 1 98 ? 15.904 4.768 -4.059 1.00 92.81 98 PRO A N 1
ATOM 811 C CA . PRO A 1 98 ? 14.461 4.768 -3.852 1.00 92.81 98 PRO A CA 1
ATOM 812 C C . PRO A 1 98 ? 13.741 4.360 -5.140 1.00 92.81 98 PRO A C 1
ATOM 814 O O . PRO A 1 98 ? 14.065 4.852 -6.223 1.00 92.81 98 PRO A O 1
ATOM 817 N N . HIS A 1 99 ? 12.713 3.528 -5.017 1.00 93.12 99 HIS A N 1
ATOM 818 C CA . HIS A 1 99 ? 11.765 3.206 -6.079 1.00 93.12 99 HIS A CA 1
ATOM 819 C C . HIS A 1 99 ? 10.348 3.013 -5.517 1.00 93.12 99 HIS A C 1
ATOM 821 O O . HIS A 1 99 ? 10.126 3.096 -4.310 1.00 93.12 99 HIS A O 1
ATOM 827 N N . CYS A 1 100 ? 9.373 2.776 -6.404 1.00 95.62 100 CYS A N 1
ATOM 828 C CA . CYS A 1 100 ? 7.982 2.475 -6.025 1.00 95.62 100 CYS A CA 1
ATOM 829 C C . CYS A 1 100 ? 7.382 3.558 -5.104 1.00 95.62 100 CYS A C 1
ATOM 831 O O . CYS A 1 100 ? 7.626 4.737 -5.362 1.00 95.62 100 CYS A O 1
ATOM 833 N N . GLY A 1 101 ? 6.620 3.190 -4.065 1.00 95.38 101 GLY A N 1
ATOM 834 C CA . GLY A 1 101 ? 5.961 4.143 -3.159 1.00 95.38 101 GLY A CA 1
ATOM 835 C C . GLY A 1 101 ? 6.923 5.163 -2.548 1.00 95.38 101 GLY A C 1
ATOM 836 O O . GLY A 1 101 ? 6.642 6.358 -2.542 1.00 95.38 101 GLY A O 1
ATOM 837 N N . VAL A 1 102 ? 8.137 4.737 -2.176 1.00 94.88 102 VAL A N 1
ATOM 838 C CA . VAL A 1 102 ? 9.156 5.636 -1.606 1.00 94.88 102 VAL A CA 1
ATOM 839 C C . VAL A 1 102 ? 9.612 6.699 -2.607 1.00 94.88 102 VAL A C 1
ATOM 841 O O . VAL A 1 102 ? 9.792 7.856 -2.234 1.00 94.88 102 VAL A O 1
ATOM 844 N N . LYS A 1 103 ? 9.816 6.328 -3.879 1.00 95.44 103 LYS A N 1
ATOM 845 C CA . LYS A 1 103 ? 10.199 7.287 -4.931 1.00 95.44 103 LYS A CA 1
ATOM 846 C C . LYS A 1 103 ? 9.022 8.140 -5.394 1.00 95.44 103 LYS A C 1
ATOM 848 O O . LYS A 1 103 ? 9.234 9.301 -5.729 1.00 95.44 103 LYS A O 1
ATOM 853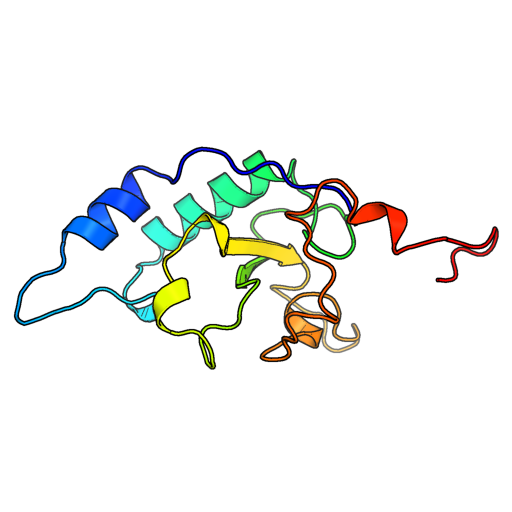 N N . LYS A 1 104 ? 7.818 7.564 -5.441 1.00 96.06 104 LYS A N 1
ATOM 854 C CA . LYS A 1 104 ? 6.585 8.275 -5.785 1.00 96.06 104 LYS A CA 1
ATOM 855 C C . LYS A 1 104 ? 6.302 9.373 -4.761 1.00 96.06 104 LYS A C 1
ATOM 857 O O . LYS A 1 104 ? 6.015 10.495 -5.164 1.00 96.06 104 LYS A O 1
ATOM 862 N N . ALA A 1 105 ? 6.442 9.071 -3.468 1.00 95.19 105 ALA A N 1
ATOM 863 C CA . ALA A 1 105 ? 6.131 9.990 -2.379 1.00 95.19 105 ALA A CA 1
ATOM 864 C C . ALA A 1 105 ? 4.743 10.634 -2.592 1.00 95.19 105 ALA A C 1
ATOM 866 O O . ALA A 1 105 ? 3.754 9.929 -2.807 1.00 95.19 105 ALA A O 1
ATOM 867 N N . ASP A 1 106 ? 4.678 11.964 -2.595 1.00 96.56 106 ASP A N 1
ATOM 868 C CA . ASP A 1 106 ? 3.450 12.732 -2.807 1.00 96.56 106 ASP A CA 1
ATOM 869 C C . ASP A 1 106 ? 3.136 13.014 -4.288 1.00 96.56 106 ASP A C 1
ATOM 871 O O . ASP A 1 106 ? 2.189 13.738 -4.591 1.00 96.56 106 ASP A O 1
ATOM 875 N N . TRP A 1 107 ? 3.912 12.478 -5.237 1.00 97.38 107 TRP A N 1
ATOM 876 C CA . TRP A 1 107 ? 3.626 12.671 -6.657 1.00 97.38 107 TRP A CA 1
ATOM 877 C C . TRP A 1 107 ? 2.385 11.877 -7.079 1.00 97.38 107 TRP A C 1
ATOM 879 O O . TRP A 1 107 ? 2.290 10.665 -6.864 1.00 97.38 107 TRP A O 1
ATOM 889 N N . TYR A 1 108 ? 1.447 12.571 -7.717 1.00 96.88 108 TYR A N 1
ATOM 890 C CA . TYR A 1 108 ? 0.272 11.991 -8.347 1.00 96.88 108 TYR A CA 1
ATOM 891 C C . TYR A 1 108 ? -0.248 12.937 -9.425 1.00 96.88 108 TYR A C 1
ATOM 893 O O . TYR A 1 108 ? -0.405 14.133 -9.187 1.00 96.88 108 TYR A O 1
ATOM 901 N N . ASP A 1 109 ? -0.547 12.390 -10.595 1.00 96.50 109 ASP A N 1
ATOM 902 C CA . ASP A 1 109 ? -1.232 13.086 -11.677 1.00 96.50 109 ASP A CA 1
ATOM 903 C C . ASP A 1 109 ? -2.268 12.124 -12.255 1.00 96.50 109 ASP A C 1
ATOM 905 O O . ASP A 1 109 ? -1.928 11.017 -12.665 1.00 96.50 109 ASP A O 1
ATOM 909 N N . GLU A 1 110 ? -3.535 12.528 -12.269 1.00 93.38 110 GLU A N 1
ATOM 910 C CA . GLU A 1 110 ? -4.652 11.670 -12.678 1.00 93.38 110 GLU A CA 1
ATOM 911 C C . GLU A 1 110 ? -4.542 11.175 -14.130 1.00 93.38 110 GLU A C 1
ATOM 913 O O . GLU A 1 110 ? -5.088 10.128 -14.461 1.00 93.38 110 GLU A O 1
ATOM 918 N N . LYS A 1 111 ? -3.824 11.897 -14.999 1.00 93.19 111 LYS A N 1
ATOM 919 C CA . LYS A 1 111 ? -3.650 11.538 -16.414 1.00 93.19 111 LYS A CA 1
ATOM 920 C C . LYS A 1 111 ? -2.374 10.748 -16.679 1.00 93.19 111 LYS A C 1
ATOM 922 O O . LYS A 1 111 ? -2.302 10.059 -17.693 1.00 93.19 111 LYS A O 1
ATOM 927 N N . LEU A 1 112 ? -1.355 10.897 -15.831 1.00 94.19 112 LEU A N 1
ATOM 928 C CA . LEU A 1 112 ? -0.044 10.265 -16.027 1.00 94.19 112 LEU A CA 1
ATOM 929 C C . LEU A 1 112 ? 0.191 9.060 -15.113 1.00 94.19 112 LEU A C 1
ATOM 931 O O . LEU A 1 112 ? 1.059 8.237 -15.403 1.00 94.19 112 LEU A O 1
ATOM 935 N N . MET A 1 1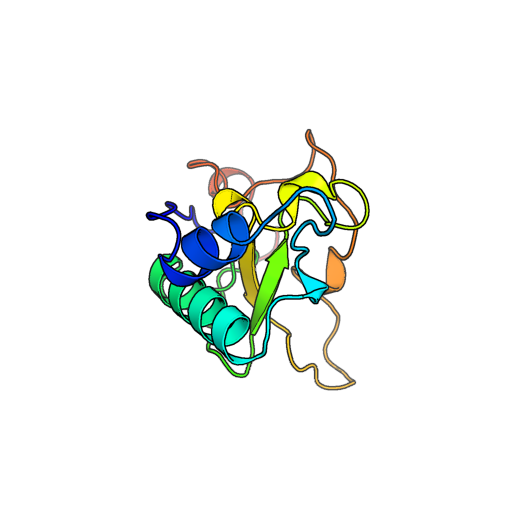13 ? -0.542 8.950 -14.006 1.00 94.62 113 MET A N 1
ATOM 936 C CA . MET A 1 113 ? -0.402 7.837 -13.079 1.00 94.62 113 MET A CA 1
ATOM 937 C C . MET A 1 113 ? -1.015 6.570 -13.675 1.00 94.62 113 MET A C 1
ATOM 939 O O . MET A 1 113 ? -2.230 6.460 -13.803 1.00 94.62 113 MET A O 1
ATOM 943 N N . VAL A 1 114 ? -0.177 5.574 -13.967 1.00 94.88 114 VAL A N 1
ATOM 944 C CA . VAL A 1 114 ? -0.658 4.225 -14.289 1.00 94.88 114 VAL A CA 1
ATOM 945 C C . VAL A 1 114 ? -1.095 3.557 -12.989 1.00 94.88 114 VAL A C 1
ATOM 947 O O . VAL A 1 114 ? -0.266 3.216 -12.140 1.00 94.88 114 VAL A O 1
ATOM 950 N N . SER A 1 115 ? -2.403 3.399 -12.815 1.00 96.31 115 SER A N 1
ATOM 951 C CA . SER A 1 115 ? -2.970 2.814 -11.605 1.00 96.31 115 SER A CA 1
ATOM 952 C C . SER A 1 115 ? -2.900 1.285 -11.657 1.00 96.31 115 SER A C 1
ATOM 954 O O . SER A 1 115 ? -3.403 0.690 -12.609 1.00 96.31 115 SER A O 1
ATOM 956 N N . PRO A 1 116 ? -2.382 0.599 -10.619 1.00 96.50 116 PRO A N 1
ATOM 957 C CA . PRO A 1 116 ? -2.412 -0.864 -10.566 1.00 96.50 116 PRO A CA 1
ATOM 958 C C . PRO A 1 116 ? -3.830 -1.425 -10.364 1.00 96.50 116 PRO A C 1
ATOM 960 O O . PRO A 1 116 ? -4.026 -2.638 -10.393 1.00 96.50 116 PRO A O 1
ATOM 963 N N . LEU A 1 117 ? -4.822 -0.554 -10.157 1.00 97.00 117 LEU A N 1
ATOM 964 C CA . LEU A 1 117 ? -6.241 -0.897 -10.049 1.00 97.00 117 LEU A CA 1
ATOM 965 C C . LEU A 1 117 ? -6.957 -0.885 -11.404 1.00 97.00 117 LEU A C 1
ATOM 967 O O . LEU A 1 117 ? -8.145 -1.199 -11.470 1.00 97.00 117 LEU A O 1
ATOM 971 N N . GLU A 1 118 ? -6.264 -0.522 -12.481 1.00 96.44 118 GLU A N 1
ATOM 972 C CA . GLU A 1 118 ? -6.803 -0.586 -13.835 1.00 96.44 118 GLU A CA 1
ATOM 973 C C . GLU A 1 118 ? -6.413 -1.916 -14.501 1.00 96.44 118 GLU A C 1
ATOM 975 O O . GLU A 1 118 ? -5.239 -2.294 -14.472 1.00 96.44 118 GLU A O 1
ATOM 980 N N . PRO A 1 119 ? -7.354 -2.654 -15.125 1.00 95.88 119 PRO A N 1
ATOM 981 C CA . PRO A 1 119 ? -7.058 -3.958 -15.728 1.00 95.88 119 PRO A CA 1
ATOM 982 C C . PRO A 1 119 ? -5.948 -3.943 -16.787 1.00 95.88 119 PRO A C 1
ATOM 984 O O . PRO A 1 119 ? -5.242 -4.935 -16.950 1.00 95.88 119 PRO A O 1
ATOM 987 N N . ASN A 1 120 ? -5.783 -2.822 -17.491 1.00 94.25 120 ASN A N 1
ATOM 988 C CA . ASN A 1 120 ? -4.778 -2.612 -18.531 1.00 94.25 120 ASN A CA 1
ATOM 989 C C . ASN A 1 120 ? -3.464 -2.010 -17.998 1.00 94.25 120 ASN A C 1
ATOM 991 O O . ASN A 1 120 ? -2.610 -1.627 -18.793 1.00 94.25 120 ASN A O 1
ATOM 995 N N . CYS A 1 121 ? -3.252 -1.924 -16.678 1.00 93.50 121 CYS A N 1
ATOM 996 C CA . CYS A 1 121 ? -2.053 -1.302 -16.101 1.00 93.50 121 CYS A CA 1
ATOM 997 C C . CYS A 1 121 ? -0.737 -1.932 -16.595 1.00 93.50 121 CYS A C 1
ATOM 999 O O . CYS A 1 121 ? 0.293 -1.266 -16.681 1.00 93.50 121 CYS A O 1
ATOM 1001 N N . GLY A 1 122 ? -0.759 -3.230 -16.917 1.00 90.56 122 GLY A N 1
ATOM 1002 C CA . GLY A 1 122 ? 0.392 -3.950 -17.458 1.00 90.56 122 GLY A CA 1
ATOM 1003 C C . GLY A 1 122 ? 0.757 -3.525 -18.881 1.00 90.56 122 GLY A C 1
ATOM 1004 O O . GLY A 1 122 ? 1.932 -3.565 -19.233 1.00 90.56 122 GLY A O 1
ATOM 1005 N N . ASP A 1 123 ? -0.214 -3.055 -19.664 1.00 92.19 123 ASP A N 1
ATOM 1006 C CA . ASP A 1 123 ? -0.045 -2.752 -21.090 1.00 92.19 123 ASP A CA 1
ATOM 1007 C C . ASP A 1 123 ? 0.769 -1.473 -21.333 1.00 92.19 123 ASP A C 1
ATOM 1009 O O . ASP A 1 123 ? 1.321 -1.277 -22.418 1.00 92.19 123 ASP A O 1
ATOM 1013 N N . PHE A 1 124 ? 0.879 -0.617 -20.312 1.00 89.75 124 PHE A N 1
ATOM 1014 C CA . PHE A 1 124 ? 1.681 0.608 -20.340 1.00 89.75 124 PHE A CA 1
ATOM 1015 C C . PHE A 1 124 ? 3.188 0.348 -20.273 1.00 89.75 124 PHE A C 1
ATOM 1017 O O . PHE A 1 124 ? 3.974 1.256 -20.536 1.00 89.75 124 PHE A O 1
ATOM 1024 N N . PHE A 1 125 ? 3.603 -0.875 -19.934 1.00 85.94 125 PHE A N 1
ATOM 1025 C CA . PHE A 1 125 ? 5.006 -1.242 -19.803 1.00 85.94 125 PHE A CA 1
ATOM 1026 C C . PHE A 1 125 ? 5.355 -2.313 -20.834 1.00 85.94 125 PHE A C 1
ATOM 1028 O O . PHE A 1 125 ? 4.802 -3.412 -20.827 1.00 85.94 125 PHE A O 1
ATOM 1035 N N . ARG A 1 126 ? 6.304 -2.007 -21.720 1.00 81.50 126 ARG A N 1
ATOM 1036 C CA . ARG A 1 126 ? 6.913 -2.990 -22.620 1.00 81.50 126 ARG A CA 1
ATOM 1037 C C . ARG A 1 126 ? 8.376 -3.112 -22.270 1.00 81.50 126 ARG A C 1
ATOM 1039 O O . ARG A 1 126 ? 9.044 -2.104 -22.113 1.00 81.50 126 ARG A O 1
ATOM 1046 N N . TYR A 1 127 ? 8.844 -4.346 -22.178 1.00 77.69 127 TYR A N 1
ATOM 1047 C CA . TYR A 1 127 ? 10.232 -4.630 -21.867 1.00 77.69 127 TYR A CA 1
ATOM 1048 C C . TYR A 1 127 ? 10.951 -5.069 -23.135 1.00 77.69 127 TYR A C 1
ATOM 1050 O O . TYR A 1 127 ? 10.450 -5.911 -23.887 1.00 77.69 127 TYR A O 1
ATOM 1058 N N . THR A 1 128 ? 12.129 -4.509 -23.379 1.00 83.25 128 THR A N 1
ATOM 1059 C CA . THR A 1 128 ? 13.048 -5.033 -24.392 1.00 83.25 128 THR A CA 1
ATOM 1060 C C . THR A 1 128 ? 13.577 -6.409 -23.963 1.00 83.25 128 THR A C 1
ATOM 1062 O O . THR A 1 128 ? 13.445 -6.816 -22.808 1.00 83.25 128 THR A O 1
ATOM 1065 N N . GLY A 1 129 ? 14.236 -7.137 -24.871 1.00 75.94 129 GLY A N 1
ATOM 1066 C CA . GLY A 1 129 ? 14.918 -8.392 -24.516 1.00 75.94 129 GLY A CA 1
ATOM 1067 C C . GLY A 1 129 ? 16.028 -8.223 -23.463 1.00 75.94 129 GLY A C 1
ATOM 1068 O O . GLY A 1 129 ? 16.407 -9.201 -22.827 1.00 75.94 129 GLY A O 1
ATOM 1069 N N . SER A 1 130 ? 16.520 -6.993 -23.259 1.00 82.88 130 SER A N 1
ATOM 1070 C CA . SER A 1 130 ? 17.457 -6.599 -22.196 1.00 82.88 130 SER A CA 1
ATOM 1071 C C . SER A 1 130 ? 16.770 -6.170 -20.889 1.00 82.88 130 SER A C 1
ATOM 1073 O O . SER A 1 130 ? 17.465 -5.909 -19.910 1.00 82.88 130 SER A O 1
ATOM 1075 N N . GLY A 1 131 ? 15.432 -6.125 -20.837 1.00 68.69 131 GLY A N 1
ATOM 1076 C CA . GLY A 1 131 ? 14.665 -5.766 -19.639 1.00 68.69 131 GLY A CA 1
ATOM 1077 C C . GLY A 1 131 ? 14.483 -4.261 -19.407 1.00 68.69 131 GLY A C 1
ATOM 1078 O O . GLY A 1 131 ? 14.114 -3.862 -18.305 1.00 68.69 131 GLY A O 1
ATOM 1079 N N . GLU A 1 132 ? 14.730 -3.426 -20.417 1.00 75.00 132 GLU A N 1
ATOM 1080 C CA . GLU A 1 132 ? 14.535 -1.969 -20.355 1.00 75.00 132 GLU A CA 1
ATOM 1081 C C . GLU A 1 132 ? 13.088 -1.595 -20.716 1.00 75.00 132 GLU A C 1
ATOM 1083 O O . GLU A 1 132 ? 12.478 -2.286 -21.535 1.00 75.00 132 GLU A O 1
ATOM 1088 N N . ILE A 1 133 ? 12.558 -0.526 -20.100 1.00 72.31 133 ILE A N 1
ATOM 1089 C CA . ILE A 1 133 ? 11.205 0.031 -20.327 1.00 72.31 133 ILE A CA 1
ATOM 1090 C C . ILE A 1 133 ? 11.285 1.236 -21.260 1.00 72.31 133 ILE A C 1
ATOM 1092 O O . ILE A 1 133 ? 12.138 2.110 -20.982 1.00 72.31 133 ILE A O 1
#

pLDDT: mean 93.37, std 6.1, range [68.69, 98.5]